Protein AF-A0A0L6UDG9-F1 (afdb_monomer_lite)

Radius of gyration: 15.44 Å; chains: 1; bounding box: 51×38×31 Å

InterPro domains:
  IPR054722 Retrovirus-related Pol polyprotein from transposon TNT 1-94-like, beta-barrel domain [PF22936] (22-98)

Secondary structure (DSSP, 8-state):
--------EEEEE--TTSPPEEEESS-SS-EE--GGGB-S--------PPSSS--------EEEEEEE-TTS-EEEEEEEEE-TT-SSEEEEGGGT-SS-EEEEE-TTSEEEEEETTTEEEEEEEEE--

Sequence (129 aa):
VNDGHESEVSLLLTEAASKPIVLDSGATHHLINNPEMFQPTSEASVKIATGGHSNFLNTTAVRVATLVNYLGKCITLENALLVPTLTWSLISIPRLFKEKLLIVRSADRGATITIDDNYKLLGSMKNNF

Organism: NCBI:txid27349

Foldseek 3Di:
DDPPPPFWKWWWFDDPPDQIAIEGQPDPAWEDQDPVQFDPDDWDADFDDDPDDPPGQRFRGQGWGWDAAPVRDIDIGHRHTHRNPDSYTYDHPVRQADPDWDWDQDDPQKIWIQHPVPDITITGIDGDD

pLDDT: mean 73.38, std 19.2, range [34.12, 93.25]

Structure (mmCIF, N/CA/C/O backbone):
data_AF-A0A0L6UDG9-F1
#
_entry.id   AF-A0A0L6UDG9-F1
#
loop_
_atom_site.group_PDB
_atom_site.id
_atom_site.type_symbol
_atom_site.label_atom_id
_atom_site.label_alt_id
_atom_site.label_comp_id
_atom_site.label_asym_id
_atom_site.label_entity_id
_atom_site.label_seq_id
_atom_site.pdbx_PDB_ins_code
_atom_site.Cartn_x
_atom_site.Cartn_y
_atom_site.Cartn_z
_atom_site.occupancy
_atom_site.B_iso_or_equiv
_atom_site.auth_seq_id
_atom_site.auth_comp_id
_atom_site.auth_asym_id
_atom_site.auth_atom_id
_atom_site.pdbx_PDB_model_num
ATOM 1 N N . VAL A 1 1 ? 35.949 4.111 4.234 1.00 37.31 1 VAL A N 1
ATOM 2 C CA . VAL A 1 1 ? 35.018 5.018 3.530 1.00 37.31 1 VAL A CA 1
ATOM 3 C C . VAL A 1 1 ? 33.841 4.158 3.112 1.00 37.31 1 VAL A C 1
ATOM 5 O O . VAL A 1 1 ? 34.075 3.104 2.540 1.00 37.31 1 VAL A O 1
ATOM 8 N N . ASN A 1 2 ? 32.646 4.487 3.598 1.00 41.09 2 ASN A N 1
ATOM 9 C CA . ASN A 1 2 ? 31.425 3.701 3.430 1.00 41.09 2 ASN A CA 1
ATOM 10 C C . ASN A 1 2 ? 30.701 4.213 2.178 1.00 41.09 2 ASN A C 1
ATOM 12 O O . ASN A 1 2 ? 29.973 5.196 2.272 1.00 41.09 2 ASN A O 1
ATOM 16 N N . ASP A 1 3 ? 30.944 3.588 1.027 1.00 47.03 3 ASP A N 1
ATOM 17 C CA . ASP A 1 3 ? 30.189 3.845 -0.205 1.00 47.03 3 ASP A CA 1
ATOM 18 C C . ASP A 1 3 ? 28.919 2.985 -0.193 1.00 47.03 3 ASP A C 1
ATOM 20 O O . ASP A 1 3 ? 28.806 1.957 -0.864 1.00 47.03 3 ASP A O 1
ATOM 24 N N . GLY A 1 4 ? 27.968 3.385 0.650 1.00 40.69 4 GLY A N 1
ATOM 25 C CA . GLY A 1 4 ? 26.634 2.803 0.701 1.00 40.69 4 GLY A CA 1
ATOM 26 C C . GLY A 1 4 ? 25.818 3.255 -0.504 1.00 40.69 4 GLY A C 1
ATOM 27 O O . GLY A 1 4 ? 25.099 4.244 -0.428 1.00 40.69 4 GLY A O 1
ATOM 28 N N . HIS A 1 5 ? 25.924 2.535 -1.620 1.00 43.25 5 HIS A N 1
ATOM 29 C CA . HIS A 1 5 ? 24.932 2.614 -2.689 1.00 43.25 5 HIS A CA 1
ATOM 30 C C . HIS A 1 5 ? 23.620 2.005 -2.172 1.00 43.25 5 HIS A C 1
ATOM 32 O O . HIS A 1 5 ? 23.367 0.811 -2.348 1.00 43.25 5 HIS A O 1
ATOM 38 N N . GLU A 1 6 ? 22.791 2.806 -1.505 1.00 42.78 6 GLU A N 1
ATOM 39 C CA . GLU A 1 6 ? 21.407 2.438 -1.208 1.00 42.78 6 GLU A CA 1
ATOM 40 C C . GLU A 1 6 ? 20.656 2.344 -2.544 1.00 42.78 6 GLU A C 1
ATOM 42 O O . GLU A 1 6 ? 20.249 3.334 -3.141 1.00 42.78 6 GLU A O 1
ATOM 47 N N . SER A 1 7 ? 20.579 1.130 -3.092 1.00 43.84 7 SER A N 1
ATOM 48 C CA . SER A 1 7 ? 19.835 0.866 -4.322 1.00 43.84 7 SER A CA 1
ATOM 49 C C . SER A 1 7 ? 18.343 0.835 -3.997 1.00 43.84 7 SER A C 1
ATOM 51 O O . SER A 1 7 ? 17.860 -0.125 -3.397 1.00 43.84 7 SER A O 1
ATOM 53 N N . GLU A 1 8 ? 17.610 1.872 -4.395 1.00 47.91 8 GLU A N 1
ATOM 54 C CA . GLU A 1 8 ? 16.155 1.939 -4.240 1.00 47.91 8 GLU A CA 1
ATOM 55 C C . GLU A 1 8 ? 15.451 1.301 -5.450 1.00 47.91 8 GLU A C 1
ATOM 57 O O . GLU A 1 8 ? 15.637 1.707 -6.599 1.00 47.91 8 GLU A O 1
ATOM 62 N N . VAL A 1 9 ? 14.613 0.289 -5.206 1.00 46.66 9 VAL A N 1
ATOM 63 C CA . VAL A 1 9 ? 13.781 -0.348 -6.240 1.00 46.66 9 VAL A CA 1
ATOM 64 C C . VAL A 1 9 ? 12.337 0.102 -6.060 1.00 46.66 9 VAL A C 1
ATOM 66 O O . VAL A 1 9 ? 11.720 -0.187 -5.038 1.00 46.66 9 VAL A O 1
ATOM 69 N N . SER A 1 10 ? 11.774 0.765 -7.072 1.00 54.56 10 SER A N 1
ATOM 70 C CA . SER A 1 10 ? 10.369 1.183 -7.068 1.00 54.56 10 SER A CA 1
ATOM 71 C C . SER A 1 10 ? 9.497 0.182 -7.829 1.00 54.56 10 SER A C 1
ATOM 73 O O . SER A 1 10 ? 9.788 -0.193 -8.971 1.00 54.56 10 SER A O 1
ATOM 75 N N . LEU A 1 11 ? 8.383 -0.223 -7.217 1.00 59.06 11 LEU A N 1
ATOM 76 C CA . LEU A 1 11 ? 7.344 -1.015 -7.879 1.00 59.06 11 LEU A CA 1
ATOM 77 C C . LEU A 1 11 ? 6.189 -0.109 -8.269 1.00 59.06 11 LEU A C 1
ATOM 79 O O . LEU A 1 11 ? 5.598 0.516 -7.396 1.00 59.06 11 LEU A O 1
ATOM 83 N N . LEU A 1 12 ? 5.848 -0.068 -9.555 1.00 59.22 12 LEU A N 1
ATOM 84 C CA . LEU A 1 12 ? 4.727 0.715 -10.062 1.00 59.22 12 LEU A CA 1
ATOM 85 C C . LEU A 1 12 ? 3.502 -0.180 -10.255 1.00 59.22 12 LEU A C 1
ATOM 87 O O . LEU A 1 12 ? 3.500 -1.068 -11.107 1.00 59.22 12 LEU A O 1
ATOM 91 N N . LEU A 1 13 ? 2.448 0.085 -9.497 1.00 57.12 13 LEU A N 1
ATOM 92 C CA . LEU A 1 13 ? 1.137 -0.536 -9.640 1.00 57.12 13 LEU A CA 1
ATOM 93 C C . LEU A 1 13 ? 0.325 0.244 -10.674 1.00 57.12 13 LEU A C 1
ATOM 95 O O . LEU A 1 13 ? 0.215 1.469 -10.594 1.00 57.12 13 LEU A O 1
ATOM 99 N N . THR A 1 14 ? -0.228 -0.467 -11.654 1.00 51.50 14 THR A N 1
ATOM 100 C CA . THR A 1 14 ? -1.115 0.110 -12.671 1.00 51.50 14 THR A CA 1
ATOM 101 C C . THR A 1 14 ? -2.422 -0.666 -12.651 1.00 51.50 14 THR A C 1
ATOM 103 O O . THR A 1 14 ? -2.523 -1.729 -13.257 1.00 51.50 14 THR A O 1
ATOM 106 N N . GLU A 1 15 ? -3.417 -0.148 -11.938 1.00 54.22 15 GLU A N 1
ATOM 107 C CA . GLU A 1 15 ? -4.789 -0.638 -12.047 1.00 54.22 15 GLU A CA 1
ATOM 108 C C . GLU A 1 15 ? -5.542 0.290 -13.000 1.00 54.22 15 GLU A C 1
ATOM 110 O O . GLU A 1 15 ? -5.433 1.514 -12.917 1.00 54.22 15 GLU A O 1
ATOM 115 N N . ALA A 1 16 ? -6.224 -0.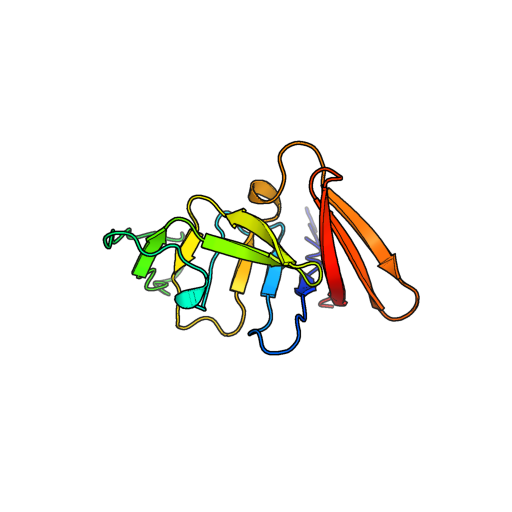279 -13.995 1.00 47.91 16 ALA A N 1
ATOM 116 C CA . ALA A 1 16 ? -6.850 0.517 -15.043 1.00 47.91 16 ALA A CA 1
ATOM 117 C C . ALA A 1 16 ? -7.870 1.500 -14.432 1.00 47.91 16 ALA A C 1
ATOM 119 O O . ALA A 1 16 ? -8.739 1.098 -13.663 1.00 47.91 16 ALA A O 1
ATOM 120 N N . ALA A 1 17 ? -7.736 2.777 -14.810 1.00 50.81 17 ALA A N 1
ATOM 121 C CA . ALA A 1 17 ? -8.455 3.968 -14.334 1.00 50.81 17 ALA A CA 1
ATOM 122 C C . ALA A 1 17 ? -7.992 4.623 -13.010 1.00 50.81 17 ALA A C 1
ATOM 124 O O . ALA A 1 17 ? -8.478 5.714 -12.709 1.00 50.81 17 ALA A O 1
ATOM 125 N N . SER A 1 18 ? -7.030 4.069 -12.257 1.00 56.66 18 SER A N 1
ATOM 126 C CA . SER A 1 18 ? -6.507 4.714 -11.037 1.00 56.66 18 SER A CA 1
ATOM 127 C C . SER A 1 18 ? -5.165 5.428 -11.268 1.00 56.66 18 SER A C 1
ATOM 129 O O . SER A 1 18 ? -4.385 5.087 -12.160 1.00 56.66 18 SER A O 1
ATOM 131 N N . LYS A 1 19 ? -4.897 6.486 -10.485 1.00 67.69 19 LYS A N 1
ATOM 132 C CA . LYS A 1 19 ? -3.594 7.171 -10.501 1.00 67.69 19 LYS A CA 1
ATOM 133 C C . LYS A 1 19 ? -2.491 6.171 -10.104 1.00 67.69 19 LYS A C 1
ATOM 135 O O . LYS A 1 19 ? -2.717 5.390 -9.182 1.00 67.69 19 LYS A O 1
ATOM 140 N N . PRO A 1 20 ? -1.302 6.220 -10.728 1.00 73.50 20 PRO A N 1
ATOM 141 C CA . PRO A 1 20 ? -0.215 5.296 -10.420 1.00 73.50 20 PRO A CA 1
ATOM 142 C C . PRO A 1 20 ? 0.168 5.297 -8.932 1.00 73.50 20 PRO A C 1
ATOM 144 O O . PRO A 1 20 ? 0.248 6.354 -8.294 1.00 73.50 20 PRO A O 1
ATOM 147 N N . ILE A 1 21 ? 0.416 4.099 -8.398 1.00 85.12 21 ILE A N 1
ATOM 148 C CA . ILE A 1 21 ? 0.807 3.863 -7.003 1.00 85.12 21 ILE A CA 1
ATOM 149 C C . ILE A 1 21 ? 2.193 3.216 -6.986 1.00 85.12 21 ILE A C 1
ATOM 151 O O . ILE A 1 21 ? 2.457 2.297 -7.759 1.00 85.12 21 ILE A O 1
ATOM 155 N N . VAL A 1 22 ? 3.070 3.672 -6.095 1.00 89.44 22 VAL A N 1
ATOM 156 C CA . VAL A 1 22 ? 4.399 3.095 -5.882 1.00 89.44 22 VAL A CA 1
ATOM 157 C C . VAL A 1 22 ? 4.442 2.353 -4.550 1.00 89.44 22 VAL A C 1
ATOM 159 O O . VAL A 1 22 ? 4.009 2.897 -3.536 1.00 89.44 22 VAL A O 1
ATOM 162 N N . LEU A 1 23 ? 4.973 1.127 -4.536 1.00 89.25 23 LEU A N 1
ATOM 163 C CA . LEU A 1 23 ? 5.376 0.478 -3.283 1.00 89.25 23 LEU A CA 1
ATOM 164 C C . LEU A 1 23 ? 6.799 0.917 -2.937 1.00 89.25 23 LEU A C 1
ATOM 166 O O . LEU A 1 23 ? 7.706 0.749 -3.754 1.00 89.25 23 LEU A O 1
ATOM 170 N N . ASP A 1 24 ? 6.970 1.468 -1.740 1.00 87.69 24 ASP A N 1
ATOM 171 C CA . ASP A 1 24 ? 8.203 2.113 -1.297 1.00 87.69 24 ASP A CA 1
ATOM 172 C C . ASP A 1 24 ? 8.685 1.503 0.030 1.00 87.69 24 ASP A C 1
ATOM 174 O O . ASP A 1 24 ? 7.962 1.492 1.033 1.00 87.69 24 ASP A O 1
ATOM 178 N N . SER A 1 25 ? 9.907 0.964 0.024 1.00 86.75 25 SER A N 1
ATOM 179 C CA . SER A 1 25 ? 10.563 0.395 1.205 1.00 86.75 25 SER A CA 1
ATOM 180 C C . SER A 1 25 ? 11.119 1.449 2.162 1.00 86.75 25 SER A C 1
ATOM 182 O O . SER A 1 25 ? 11.251 1.151 3.347 1.00 86.75 25 SER A O 1
ATOM 184 N N . GLY A 1 26 ? 11.426 2.656 1.677 1.00 85.06 26 GLY A N 1
ATOM 185 C CA . GLY A 1 26 ? 11.903 3.783 2.483 1.00 85.06 26 GLY A CA 1
ATOM 186 C C . GLY A 1 26 ? 10.772 4.599 3.119 1.00 85.06 26 GLY A C 1
ATOM 187 O O . GLY A 1 26 ? 10.988 5.325 4.092 1.00 85.06 26 GLY A O 1
ATOM 188 N N . ALA A 1 27 ? 9.539 4.462 2.624 1.00 85.88 27 ALA A N 1
ATOM 189 C CA . ALA A 1 27 ? 8.394 5.182 3.163 1.00 85.88 27 ALA A CA 1
ATOM 190 C C . ALA A 1 27 ? 8.019 4.703 4.574 1.00 85.88 27 ALA A C 1
ATOM 192 O O . ALA A 1 27 ? 7.716 3.531 4.809 1.00 85.88 27 ALA A O 1
ATOM 193 N N . THR A 1 28 ? 7.920 5.649 5.509 1.00 86.69 28 THR A N 1
ATOM 194 C CA . THR A 1 28 ? 7.431 5.393 6.875 1.00 86.69 28 THR A CA 1
ATOM 195 C C . THR A 1 28 ? 5.912 5.464 6.991 1.00 86.69 28 THR A C 1
ATOM 197 O O . THR A 1 28 ? 5.370 4.988 7.979 1.00 86.69 28 THR A O 1
ATOM 200 N N . HIS A 1 29 ? 5.219 6.064 6.021 1.00 89.12 29 HIS A N 1
ATOM 201 C CA . HIS A 1 29 ? 3.765 6.244 5.999 1.00 89.12 29 HIS A CA 1
ATOM 202 C C . HIS A 1 29 ? 3.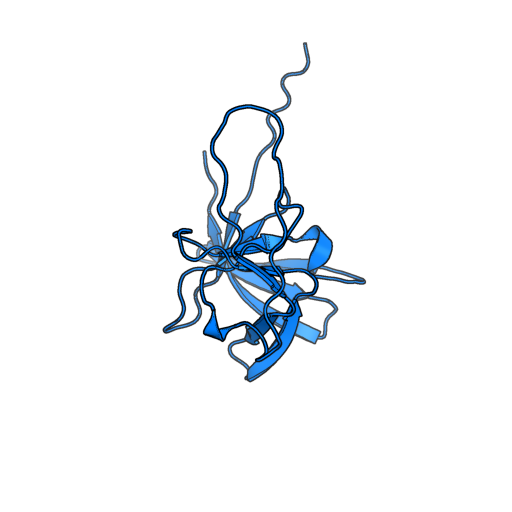222 5.953 4.600 1.00 89.12 29 HIS A C 1
ATOM 204 O O . HIS A 1 29 ? 3.930 6.129 3.610 1.00 89.12 29 HIS A O 1
ATOM 210 N N . HIS A 1 30 ? 1.954 5.549 4.504 1.00 90.69 30 HIS A N 1
ATOM 211 C CA . HIS A 1 30 ? 1.249 5.563 3.222 1.00 90.69 30 HIS A CA 1
ATOM 212 C C . HIS A 1 30 ? 0.892 7.014 2.882 1.00 90.69 30 HIS A C 1
ATOM 214 O O . HIS A 1 30 ? 0.252 7.684 3.690 1.00 90.69 30 HIS A O 1
ATOM 220 N N . LEU A 1 31 ? 1.290 7.500 1.711 1.00 91.19 31 LEU A N 1
ATOM 221 C CA . LEU A 1 31 ? 0.912 8.807 1.184 1.00 91.19 31 LEU A CA 1
ATOM 222 C C . LEU A 1 31 ? -0.032 8.599 0.006 1.00 91.19 31 LEU A C 1
ATOM 224 O O . LEU A 1 31 ? 0.348 8.023 -1.009 1.00 91.19 31 LEU A O 1
ATOM 228 N N . ILE A 1 32 ? -1.267 9.057 0.128 1.00 89.00 32 ILE A N 1
ATOM 229 C CA . ILE A 1 32 ? -2.322 8.762 -0.833 1.00 89.00 32 ILE A CA 1
ATOM 230 C C . ILE A 1 32 ? -2.833 10.060 -1.442 1.00 89.00 32 ILE A C 1
ATOM 232 O O . ILE A 1 32 ? -3.182 10.995 -0.728 1.00 89.00 32 ILE A O 1
ATOM 236 N N . ASN A 1 33 ? -2.902 10.113 -2.769 1.00 88.31 33 ASN A N 1
ATOM 237 C CA . ASN A 1 33 ? -3.309 11.303 -3.522 1.00 88.31 33 ASN A CA 1
ATOM 238 C C . ASN A 1 33 ? -4.751 11.259 -4.048 1.00 88.31 33 ASN A C 1
ATOM 240 O O . ASN A 1 33 ? -5.192 12.209 -4.704 1.00 88.31 33 ASN A O 1
ATOM 244 N N . ASN A 1 34 ? -5.473 10.162 -3.802 1.00 85.38 34 ASN A N 1
ATOM 245 C CA . ASN A 1 34 ? -6.889 10.040 -4.125 1.00 85.38 34 ASN A CA 1
ATOM 246 C C . ASN A 1 34 ? -7.725 10.029 -2.830 1.00 85.38 34 ASN A C 1
ATOM 248 O O . ASN A 1 34 ? -7.670 9.038 -2.097 1.00 85.38 34 ASN A O 1
ATOM 252 N N . PRO A 1 35 ? -8.503 11.088 -2.538 1.00 82.56 35 PRO A N 1
ATOM 253 C CA . PRO A 1 35 ? -9.369 11.126 -1.363 1.00 82.56 35 PRO A CA 1
ATOM 254 C C . PRO A 1 35 ? -10.456 10.040 -1.373 1.00 82.56 35 PRO A C 1
ATOM 256 O O . PRO A 1 35 ? -10.876 9.619 -0.301 1.00 82.56 35 PRO A O 1
ATOM 259 N N . GLU A 1 36 ? -10.872 9.538 -2.540 1.00 83.19 36 GLU A N 1
ATOM 260 C CA . GLU A 1 36 ? -11.900 8.488 -2.655 1.00 83.19 36 GLU A CA 1
ATOM 261 C C . GLU A 1 36 ? -11.450 7.134 -2.093 1.00 83.19 36 GLU A C 1
ATOM 263 O O . GLU A 1 36 ? -12.282 6.295 -1.760 1.00 83.19 36 GLU A O 1
ATOM 268 N N . MET A 1 37 ? -10.137 6.917 -1.950 1.00 81.50 37 MET A N 1
ATOM 269 C CA . MET A 1 37 ? -9.612 5.713 -1.300 1.00 81.50 37 MET A CA 1
ATOM 270 C C . MET A 1 37 ? -9.810 5.736 0.218 1.00 81.50 37 MET A C 1
ATOM 272 O O . MET A 1 37 ? -9.646 4.707 0.867 1.00 81.50 37 MET A O 1
ATOM 276 N N . PHE A 1 38 ? -10.141 6.881 0.815 1.00 81.69 38 PHE A N 1
ATOM 277 C CA . PHE A 1 38 ? -10.348 6.984 2.253 1.00 81.69 38 PHE A CA 1
ATOM 278 C C . PHE A 1 38 ? -11.782 6.648 2.641 1.00 81.69 38 PHE A C 1
ATOM 280 O O . PHE A 1 38 ? -12.739 7.072 1.995 1.00 81.69 38 PHE A O 1
ATOM 287 N N . GLN A 1 39 ? -11.935 5.918 3.746 1.00 72.56 39 GLN A N 1
ATOM 288 C CA . GLN A 1 39 ? -13.256 5.670 4.310 1.00 72.56 39 GLN A CA 1
ATOM 289 C C . GLN A 1 39 ? -13.892 7.005 4.731 1.00 72.56 39 GLN A C 1
ATOM 291 O O . GLN A 1 39 ? -13.199 7.844 5.323 1.00 72.56 39 GLN A O 1
ATOM 296 N N . PRO A 1 40 ? -15.194 7.224 4.469 1.00 60.38 40 PRO A N 1
ATOM 297 C CA . PRO A 1 40 ? -15.888 8.430 4.899 1.00 60.38 40 PRO A CA 1
ATOM 298 C C . PRO A 1 40 ? -15.879 8.503 6.430 1.00 60.38 40 PRO A C 1
ATOM 300 O O . PRO A 1 40 ? -16.654 7.843 7.112 1.00 60.38 40 PRO A O 1
ATOM 303 N N . THR A 1 41 ? -14.951 9.283 6.977 1.00 52.75 41 THR A N 1
ATOM 304 C CA . THR A 1 41 ? -14.793 9.530 8.412 1.00 52.75 41 THR A CA 1
ATOM 305 C C . THR A 1 41 ? -14.378 10.980 8.650 1.00 52.75 41 THR A C 1
ATOM 307 O O . THR A 1 41 ? -13.780 11.625 7.783 1.00 52.75 41 THR A O 1
ATOM 310 N N . SER A 1 42 ? -14.762 11.494 9.820 1.00 44.81 42 SER A N 1
ATOM 311 C CA . SER A 1 42 ? -14.560 12.867 10.293 1.00 44.81 42 SER A CA 1
ATOM 312 C C . SER A 1 42 ? -13.107 13.332 10.158 1.00 44.81 42 SER A C 1
ATOM 314 O O . SER A 1 42 ? -12.178 12.589 10.470 1.00 44.81 42 SER A O 1
ATOM 316 N N . GLU A 1 43 ? -12.910 14.564 9.689 1.00 44.53 43 GLU A N 1
ATOM 317 C CA . GLU A 1 43 ? -11.590 15.122 9.387 1.00 44.53 43 GLU A CA 1
ATOM 318 C C . GLU A 1 43 ? -10.684 15.208 10.630 1.00 44.53 43 GLU A C 1
ATOM 320 O O . GLU A 1 43 ? -11.106 15.697 11.674 1.00 44.53 43 GLU A O 1
ATOM 325 N N . ALA A 1 44 ? -9.422 14.783 10.511 1.00 42.84 44 ALA A N 1
ATOM 326 C CA . ALA A 1 44 ? -8.397 14.966 11.539 1.00 42.84 44 ALA A CA 1
ATOM 327 C C . ALA A 1 44 ? -7.091 15.454 10.896 1.00 42.84 44 ALA A C 1
ATOM 329 O O . ALA A 1 44 ? -6.430 14.697 10.189 1.00 42.84 44 ALA A O 1
ATOM 330 N N . SER A 1 45 ? -6.715 16.715 11.119 1.00 42.19 45 SER A N 1
ATOM 331 C CA . SER A 1 45 ? -5.472 17.302 10.600 1.00 42.19 45 SER A CA 1
ATOM 332 C C . SER A 1 45 ? -4.271 16.905 11.465 1.00 42.19 45 SER A C 1
ATOM 334 O O . SER A 1 45 ? -4.268 17.182 12.665 1.00 42.19 45 SER A O 1
ATOM 336 N N . VAL A 1 46 ? -3.222 16.333 10.867 1.00 42.88 46 VAL A N 1
ATOM 337 C CA . VAL A 1 46 ? -1.939 16.063 11.542 1.00 42.88 46 VAL A CA 1
ATOM 338 C C . VAL A 1 46 ? -0.828 16.782 10.785 1.00 42.88 46 VAL A C 1
ATOM 340 O O . VA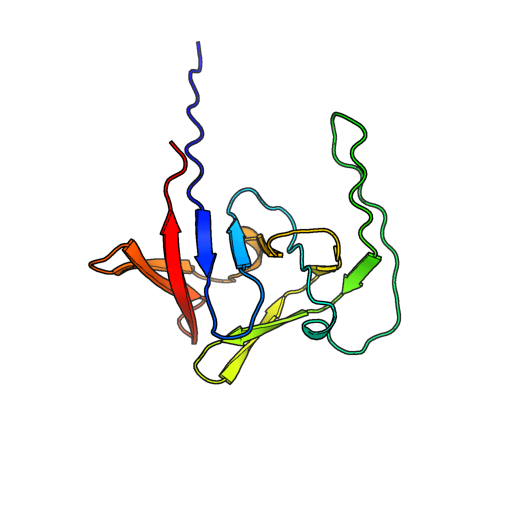L A 1 46 ? -0.755 16.689 9.562 1.00 42.88 46 VAL A O 1
ATOM 343 N N . LYS A 1 47 ? 0.032 17.511 11.506 1.00 38.16 47 LYS A N 1
ATOM 344 C CA . LYS A 1 47 ? 1.241 18.141 10.954 1.00 38.16 47 LYS A CA 1
ATOM 345 C C . LYS A 1 47 ? 2.426 17.193 11.136 1.00 38.16 47 LYS A C 1
ATOM 347 O O . LYS A 1 47 ? 2.723 16.831 12.271 1.00 38.16 47 LYS A O 1
ATOM 352 N N . ILE A 1 48 ? 3.115 16.829 10.053 1.00 40.31 48 ILE A N 1
ATOM 353 C CA . ILE A 1 48 ? 4.369 16.059 10.116 1.00 40.31 48 ILE A CA 1
ATOM 354 C C . ILE A 1 48 ? 5.539 16.951 9.696 1.00 40.31 48 ILE A C 1
ATOM 356 O O . ILE A 1 48 ? 5.503 17.582 8.643 1.00 40.31 48 ILE A O 1
ATOM 360 N N . ALA A 1 49 ? 6.573 17.005 10.538 1.00 36.41 49 ALA A N 1
ATOM 361 C CA . ALA A 1 49 ? 7.839 17.665 10.243 1.00 36.41 49 ALA A CA 1
ATOM 362 C C . ALA A 1 49 ? 8.849 16.622 9.744 1.00 36.41 49 ALA A C 1
ATOM 364 O O . ALA A 1 49 ? 9.176 15.683 10.467 1.00 36.41 49 ALA A O 1
ATOM 365 N N . THR A 1 50 ? 9.349 16.784 8.522 1.00 40.88 50 THR A N 1
ATOM 366 C CA . THR A 1 50 ? 10.485 16.011 8.004 1.00 40.88 50 THR A CA 1
ATOM 367 C C . THR A 1 50 ? 11.776 16.791 8.251 1.00 40.88 50 THR A C 1
ATOM 369 O O . THR A 1 50 ? 11.837 18.000 8.023 1.00 40.88 50 THR A O 1
ATOM 372 N N . GLY A 1 51 ? 12.802 16.117 8.774 1.00 34.12 51 GLY A N 1
ATOM 373 C CA . GLY A 1 51 ? 14.090 16.730 9.088 1.00 34.12 51 GLY A CA 1
ATOM 374 C C . GLY A 1 51 ? 14.875 17.072 7.824 1.00 34.12 51 GLY A C 1
ATOM 375 O O . GLY A 1 51 ? 15.260 16.176 7.084 1.00 34.12 51 GLY A O 1
ATOM 376 N N . GLY A 1 52 ? 15.140 18.363 7.619 1.00 40.34 52 GLY A N 1
ATOM 377 C CA . GLY A 1 52 ? 16.068 18.859 6.602 1.00 40.34 52 GLY A CA 1
ATOM 378 C C . GLY A 1 52 ? 15.378 19.439 5.370 1.00 40.34 52 GLY A C 1
ATOM 379 O O . GLY A 1 52 ? 15.047 18.725 4.435 1.00 40.34 52 GLY A O 1
ATOM 380 N N . HIS A 1 53 ? 15.263 20.768 5.354 1.00 39.12 53 HIS A N 1
ATOM 381 C CA . HIS A 1 53 ? 14.736 21.609 4.274 1.00 39.12 53 HIS A CA 1
ATOM 382 C C . HIS A 1 53 ? 13.204 21.735 4.205 1.00 39.12 53 HIS A C 1
ATOM 384 O O . HIS A 1 53 ? 12.447 20.769 4.192 1.00 39.12 53 HIS A O 1
ATOM 390 N N . SER A 1 54 ? 12.753 22.988 4.196 1.00 41.91 54 SER A N 1
ATOM 391 C CA . SER A 1 54 ? 11.373 23.444 4.362 1.00 41.91 54 SER A CA 1
ATOM 392 C C . SER A 1 54 ? 10.497 23.183 3.133 1.00 41.91 54 SER A C 1
ATOM 394 O O . SER A 1 54 ? 9.983 24.119 2.529 1.00 41.91 54 SER A O 1
ATOM 396 N N . ASN A 1 55 ? 10.303 21.922 2.762 1.00 41.47 55 ASN A N 1
ATOM 397 C CA . ASN A 1 55 ? 9.231 21.513 1.862 1.00 41.47 55 ASN A CA 1
ATOM 398 C C . ASN A 1 55 ? 8.169 20.815 2.704 1.00 41.47 55 ASN A C 1
ATOM 400 O O . ASN A 1 55 ? 8.170 19.598 2.869 1.00 41.47 55 ASN A O 1
ATOM 404 N N . PHE A 1 56 ? 7.284 21.610 3.303 1.00 46.78 56 PHE A N 1
ATOM 405 C CA . PHE A 1 56 ? 6.156 21.074 4.051 1.00 46.78 56 PHE A CA 1
ATOM 406 C C . PHE A 1 56 ? 5.209 20.369 3.075 1.00 46.78 56 PHE A C 1
ATOM 408 O O . PHE A 1 56 ? 4.549 21.009 2.256 1.00 46.78 56 PHE A O 1
ATOM 415 N N . LEU A 1 57 ? 5.124 19.042 3.167 1.00 50.91 57 LEU A N 1
ATOM 416 C CA . LEU A 1 57 ? 3.990 18.309 2.618 1.00 50.91 57 LEU A CA 1
ATOM 417 C C . LEU A 1 57 ? 2.763 18.723 3.434 1.00 50.91 57 LEU A C 1
ATOM 419 O O . LEU A 1 57 ? 2.670 18.428 4.625 1.00 50.91 57 LEU A O 1
ATOM 423 N N . ASN A 1 58 ? 1.823 19.427 2.803 1.00 52.47 58 ASN A N 1
ATOM 424 C CA . ASN A 1 58 ? 0.515 19.675 3.400 1.00 52.47 58 ASN A CA 1
ATOM 425 C C . ASN A 1 58 ? -0.254 18.349 3.431 1.00 52.47 58 ASN A C 1
ATOM 427 O O . ASN A 1 58 ? -0.965 18.000 2.491 1.00 52.47 58 ASN A O 1
ATOM 431 N N . THR A 1 59 ? -0.073 17.587 4.506 1.00 52.16 59 THR A N 1
ATOM 432 C CA . THR A 1 59 ? -0.836 16.372 4.781 1.00 52.16 59 THR A CA 1
ATOM 433 C C . THR A 1 59 ? -2.188 16.778 5.343 1.00 52.16 59 THR A C 1
ATOM 435 O O . THR A 1 59 ? -2.276 17.348 6.429 1.00 52.16 59 THR A O 1
ATOM 438 N N . THR A 1 60 ? -3.256 16.522 4.593 1.00 58.28 60 THR A N 1
ATOM 439 C CA . THR A 1 60 ? -4.596 17.004 4.947 1.00 58.28 60 THR A CA 1
ATOM 440 C C . THR A 1 60 ? -5.188 16.226 6.124 1.00 58.28 60 T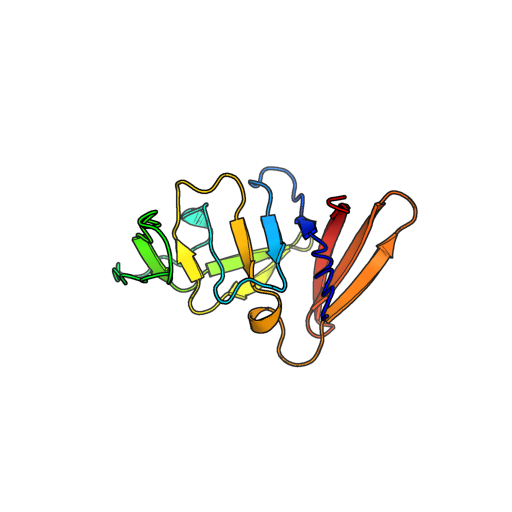HR A C 1
ATOM 442 O O . THR A 1 60 ? -5.886 16.817 6.943 1.00 58.28 60 THR A O 1
ATOM 445 N N . ALA A 1 61 ? -4.895 14.924 6.254 1.00 63.97 61 ALA A N 1
ATOM 446 C CA . ALA A 1 61 ? -5.339 14.116 7.391 1.00 63.97 61 ALA A CA 1
ATOM 447 C C . ALA A 1 61 ? -4.623 12.760 7.501 1.00 63.97 61 ALA A C 1
ATOM 449 O O . ALA A 1 61 ? -4.213 12.213 6.478 1.00 63.97 61 ALA A O 1
ATOM 450 N N . VAL A 1 62 ? -4.550 12.204 8.721 1.00 74.19 62 VAL A N 1
ATOM 451 C CA . VAL A 1 62 ? -4.307 10.766 8.966 1.00 74.19 62 VAL A CA 1
ATOM 452 C C . VAL A 1 62 ? -5.659 10.066 8.956 1.00 74.19 62 VAL A C 1
ATOM 454 O O . VAL A 1 62 ? -6.535 10.412 9.747 1.00 74.19 62 VAL A O 1
ATOM 457 N N . ARG A 1 63 ? -5.856 9.107 8.054 1.00 78.38 63 ARG A N 1
ATOM 458 C CA . ARG A 1 63 ? -7.128 8.399 7.888 1.00 78.38 63 ARG A CA 1
ATOM 459 C C . ARG A 1 63 ? -6.900 6.939 7.502 1.00 78.38 63 ARG A C 1
ATOM 461 O O . ARG A 1 63 ? -5.792 6.522 7.171 1.00 78.38 63 ARG A O 1
ATOM 468 N N . VAL A 1 64 ? -7.980 6.169 7.550 1.00 84.94 64 VAL A N 1
ATOM 469 C CA . VAL A 1 64 ? -8.020 4.791 7.065 1.00 84.94 64 VAL A CA 1
ATOM 470 C C . VAL A 1 64 ? -8.336 4.806 5.573 1.00 84.94 64 VAL A C 1
ATOM 472 O O . VAL A 1 64 ? -9.376 5.329 5.165 1.00 84.94 64 VAL A O 1
ATOM 475 N N . ALA A 1 65 ? -7.442 4.241 4.764 1.00 88.00 65 ALA A N 1
ATOM 476 C CA . ALA A 1 65 ? -7.664 4.070 3.333 1.00 88.00 65 ALA A CA 1
ATOM 477 C C . ALA A 1 65 ? -7.895 2.606 2.968 1.00 88.00 65 ALA A C 1
ATOM 479 O O . ALA A 1 65 ? -7.477 1.698 3.679 1.00 88.00 65 ALA A O 1
ATOM 480 N N . THR A 1 66 ? -8.575 2.379 1.853 1.00 86.62 66 THR A N 1
ATOM 481 C CA . THR A 1 66 ? -8.832 1.059 1.289 1.00 86.62 66 THR A CA 1
ATOM 482 C C . THR A 1 66 ? -8.136 0.971 -0.059 1.00 86.62 66 THR A C 1
ATOM 484 O O . THR A 1 66 ? -8.411 1.770 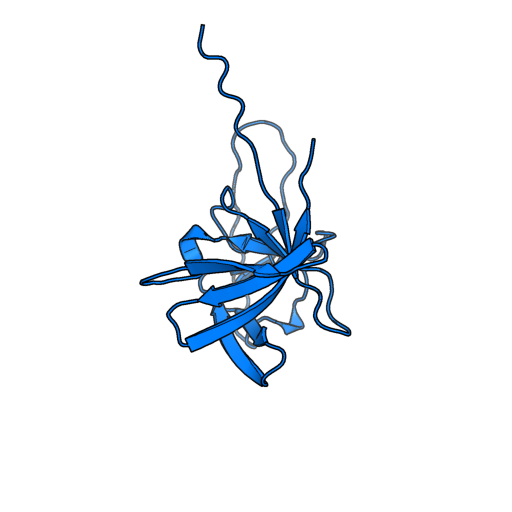-0.952 1.00 86.62 66 THR A O 1
ATOM 487 N N . LEU A 1 67 ? -7.242 -0.004 -0.204 1.00 86.00 67 LEU A N 1
ATOM 488 C CA . LEU A 1 67 ? -6.712 -0.404 -1.502 1.00 86.00 67 LEU A CA 1
ATOM 489 C C . LEU A 1 67 ? -7.536 -1.597 -1.986 1.00 86.00 67 LEU A C 1
ATOM 491 O O . LEU A 1 67 ? -7.694 -2.571 -1.249 1.00 86.00 67 LEU A O 1
ATOM 495 N N . VAL A 1 68 ? -8.078 -1.502 -3.196 1.00 83.19 68 VAL A N 1
ATOM 496 C CA . VAL A 1 68 ? -8.879 -2.556 -3.828 1.00 83.19 68 VAL A CA 1
ATOM 497 C C . VAL A 1 68 ? -8.085 -3.097 -5.001 1.00 83.19 68 VAL A C 1
ATOM 499 O O . VAL A 1 68 ? -7.647 -2.297 -5.811 1.00 83.19 68 VAL A O 1
ATOM 502 N N . ASN A 1 69 ? -7.893 -4.412 -5.098 1.00 81.81 69 ASN A N 1
ATOM 503 C CA . ASN A 1 69 ? -7.156 -5.001 -6.214 1.00 81.81 69 ASN A CA 1
ATOM 504 C C . ASN A 1 69 ? -8.057 -5.355 -7.410 1.00 81.81 69 ASN A C 1
ATOM 506 O O . ASN A 1 69 ? -9.284 -5.370 -7.314 1.00 81.81 69 ASN A O 1
ATOM 510 N N . TYR A 1 70 ? -7.436 -5.784 -8.511 1.00 79.62 70 TYR A N 1
ATOM 511 C CA . TYR A 1 70 ? -8.098 -6.303 -9.719 1.00 79.62 70 TYR A CA 1
ATOM 512 C C . TYR A 1 70 ? -9.071 -7.485 -9.511 1.00 79.62 70 TYR A C 1
ATOM 514 O O . TYR A 1 70 ? -9.841 -7.802 -10.415 1.00 79.62 70 TYR A O 1
ATOM 522 N N . LEU A 1 71 ? -9.046 -8.156 -8.352 1.00 79.19 71 LEU A N 1
ATOM 523 C CA . LEU A 1 71 ? -9.994 -9.219 -7.986 1.00 79.19 71 LEU A CA 1
ATOM 524 C C . LEU A 1 71 ? -11.183 -8.688 -7.164 1.00 79.19 71 LEU A C 1
ATOM 526 O O . LEU A 1 71 ? -12.012 -9.476 -6.715 1.00 79.19 71 LEU A O 1
ATOM 530 N N . GLY A 1 72 ? -11.247 -7.377 -6.912 1.00 78.69 72 GLY A N 1
ATOM 531 C CA . GLY A 1 72 ? -12.229 -6.748 -6.027 1.00 78.69 72 GLY A CA 1
ATOM 532 C C . GLY A 1 72 ? -11.978 -7.004 -4.538 1.00 78.69 72 GLY A C 1
ATOM 533 O O . GLY A 1 72 ? -12.828 -6.683 -3.710 1.00 78.69 72 GLY A O 1
ATOM 534 N N . LYS A 1 73 ? -10.831 -7.590 -4.168 1.00 82.81 73 LYS A N 1
ATOM 535 C CA . LYS A 1 73 ? -10.447 -7.774 -2.765 1.00 82.81 73 LYS A CA 1
ATOM 536 C C . LYS A 1 73 ? -9.919 -6.455 -2.221 1.00 82.81 73 LYS A C 1
ATOM 538 O O . LYS A 1 73 ? -9.224 -5.735 -2.930 1.00 82.81 73 LYS A O 1
ATOM 543 N N . CYS A 1 74 ? -10.189 -6.186 -0.950 1.00 84.44 74 CYS A N 1
ATOM 544 C CA . CYS A 1 74 ? -9.752 -4.973 -0.268 1.00 84.44 74 CYS A CA 1
ATOM 545 C C . CYS A 1 74 ? -8.683 -5.283 0.787 1.00 84.44 74 CYS A C 1
ATOM 547 O O . CYS A 1 74 ? -8.778 -6.300 1.480 1.00 84.44 74 CYS A O 1
ATOM 549 N N . ILE A 1 75 ? -7.720 -4.378 0.957 1.00 87.88 75 ILE A N 1
ATOM 550 C CA . ILE A 1 75 ? -6.937 -4.244 2.190 1.00 87.88 75 ILE A CA 1
ATOM 551 C C . ILE A 1 75 ? -7.110 -2.853 2.782 1.00 87.88 75 ILE A C 1
ATOM 553 O O . ILE A 1 75 ? -7.269 -1.863 2.066 1.00 87.88 75 ILE A O 1
ATOM 557 N N . THR A 1 76 ? -7.025 -2.794 4.104 1.00 90.12 76 THR A N 1
ATOM 558 C CA . THR A 1 76 ? -7.038 -1.547 4.857 1.00 90.12 76 THR A CA 1
ATOM 559 C C . THR A 1 76 ? -5.612 -1.042 5.043 1.00 90.12 76 THR A C 1
ATOM 561 O O . THR A 1 76 ? -4.746 -1.772 5.518 1.00 90.12 76 THR A O 1
ATOM 564 N N . LEU A 1 77 ? -5.383 0.218 4.693 1.00 90.19 77 LEU A N 1
ATOM 565 C CA . LEU A 1 77 ? -4.155 0.957 4.942 1.00 90.19 77 LEU A CA 1
ATOM 566 C C . LEU A 1 77 ? -4.383 1.856 6.156 1.00 90.19 77 LEU A C 1
ATOM 568 O O . LEU A 1 77 ? -5.042 2.899 6.072 1.00 90.19 77 LEU A O 1
ATOM 572 N N . GLU A 1 78 ? -3.872 1.425 7.303 1.00 89.81 78 GLU A N 1
ATOM 573 C CA . GLU A 1 78 ? -3.982 2.183 8.544 1.00 89.81 78 GLU A CA 1
ATOM 574 C C . GLU A 1 78 ? -3.026 3.380 8.551 1.00 89.81 78 GLU A C 1
ATOM 576 O O . GLU A 1 78 ? -1.907 3.323 8.035 1.00 89.81 78 GLU A O 1
ATOM 581 N N . ASN A 1 79 ? -3.456 4.469 9.190 1.00 88.31 79 ASN A N 1
ATOM 582 C CA . ASN A 1 79 ? -2.659 5.684 9.364 1.00 88.31 79 ASN A CA 1
ATOM 583 C C . ASN A 1 79 ? -2.112 6.264 8.043 1.00 88.31 79 ASN A C 1
ATOM 585 O O . ASN A 1 79 ? -0.973 6.740 7.986 1.00 88.31 79 ASN A O 1
ATOM 589 N N . ALA A 1 80 ? -2.912 6.208 6.977 1.00 89.62 80 ALA A N 1
ATOM 590 C CA . ALA A 1 80 ? -2.557 6.764 5.681 1.00 89.62 80 ALA A CA 1
ATOM 591 C C . ALA A 1 80 ? -2.750 8.287 5.662 1.00 89.62 80 ALA A C 1
ATOM 593 O O . ALA A 1 80 ? -3.698 8.821 6.237 1.00 89.62 80 ALA A O 1
ATOM 594 N N . LEU A 1 81 ? -1.847 8.989 4.984 1.00 90.75 81 LEU A N 1
ATOM 595 C CA . LEU A 1 81 ? -1.843 10.441 4.863 1.00 90.75 81 LEU A CA 1
ATOM 596 C C . LEU A 1 81 ? -2.433 10.856 3.520 1.00 90.75 81 LEU A C 1
ATOM 598 O O . LEU A 1 81 ? -1.926 10.459 2.472 1.00 90.75 81 LEU A O 1
ATOM 602 N N . LEU A 1 82 ? -3.476 11.687 3.538 1.00 86.44 82 LEU A N 1
ATOM 603 C CA . LEU A 1 82 ? -3.992 12.306 2.316 1.00 86.44 82 LEU A CA 1
ATOM 604 C C . LEU A 1 82 ? -3.061 13.447 1.883 1.00 86.44 82 LEU A C 1
ATOM 606 O O . LEU A 1 82 ? -2.907 14.433 2.607 1.00 86.44 82 LEU A O 1
ATOM 610 N N . VAL A 1 83 ? -2.475 13.321 0.693 1.00 87.50 83 VAL A N 1
ATOM 611 C CA . VAL A 1 83 ? -1.609 14.327 0.065 1.00 87.50 83 VAL A CA 1
ATOM 612 C C . VAL A 1 83 ? -2.038 14.525 -1.396 1.00 87.50 83 VAL A C 1
ATOM 614 O O . VAL A 1 83 ? -1.485 13.898 -2.303 1.00 87.50 83 VAL A O 1
ATOM 617 N N . PRO A 1 84 ? -3.036 15.389 -1.661 1.00 83.31 84 PRO A N 1
ATOM 618 C CA . PRO A 1 84 ? -3.625 15.537 -2.997 1.00 83.31 84 PRO A CA 1
ATOM 619 C C . PRO A 1 84 ? -2.641 16.021 -4.070 1.00 83.31 84 PRO A C 1
ATOM 621 O O . PRO A 1 84 ? -2.869 15.803 -5.258 1.00 83.31 84 PRO A O 1
ATOM 624 N N . THR A 1 85 ? -1.555 16.681 -3.657 1.00 83.44 85 THR A N 1
ATOM 625 C CA . THR A 1 85 ? -0.537 17.269 -4.538 1.00 83.44 85 THR A CA 1
ATOM 626 C C . THR A 1 85 ? 0.486 16.264 -5.066 1.00 83.44 85 THR A C 1
ATOM 628 O O . THR A 1 85 ? 1.279 16.622 -5.934 1.00 83.44 85 THR A O 1
ATOM 631 N N . LEU A 1 86 ? 0.498 15.019 -4.576 1.00 83.88 86 LEU A N 1
ATOM 632 C CA . LEU A 1 86 ? 1.423 14.003 -5.075 1.00 83.88 86 LEU A CA 1
ATOM 633 C C . LEU A 1 86 ? 1.025 13.524 -6.471 1.00 83.88 86 LEU A C 1
ATOM 635 O O . LEU A 1 86 ? -0.132 13.187 -6.726 1.00 83.88 86 LEU A O 1
ATOM 639 N N . THR A 1 87 ? 2.017 13.390 -7.350 1.00 84.25 87 THR A N 1
ATOM 640 C CA . THR A 1 87 ? 1.839 12.768 -8.667 1.00 84.25 87 THR A CA 1
ATOM 641 C C . THR A 1 87 ? 1.496 11.285 -8.526 1.00 84.25 87 THR A C 1
ATOM 643 O O . THR A 1 87 ? 0.553 10.814 -9.162 1.00 84.25 87 THR A O 1
ATOM 646 N N . TRP A 1 88 ? 2.209 10.566 -7.652 1.00 87.19 88 TRP A N 1
ATOM 647 C CA . TRP A 1 88 ? 2.021 9.138 -7.375 1.00 87.19 88 TRP A CA 1
ATOM 648 C C . TRP A 1 88 ? 1.730 8.920 -5.894 1.00 87.19 88 TRP A C 1
ATOM 650 O O . TRP A 1 88 ? 2.393 9.512 -5.043 1.00 87.19 88 TRP A O 1
ATOM 660 N N . SER A 1 89 ? 0.753 8.067 -5.585 1.00 89.25 89 SER A N 1
ATOM 661 C CA . SER A 1 89 ? 0.585 7.611 -4.200 1.00 89.25 89 SER A CA 1
ATOM 662 C C . SER A 1 89 ? 1.762 6.707 -3.825 1.00 89.25 89 SER A C 1
ATOM 664 O O . SER A 1 89 ? 2.210 5.916 -4.652 1.00 89.25 89 SER A O 1
ATOM 666 N N . LEU A 1 90 ? 2.242 6.800 -2.590 1.00 91.19 90 LEU A N 1
ATOM 667 C CA . LEU A 1 90 ? 3.302 5.961 -2.039 1.00 91.19 90 LEU A CA 1
ATOM 668 C C . LEU A 1 90 ? 2.715 5.045 -0.969 1.00 91.19 90 LEU A C 1
ATOM 670 O O . LEU A 1 90 ? 2.111 5.503 -0.002 1.00 91.19 90 LEU A O 1
ATOM 674 N N . ILE A 1 91 ? 2.903 3.742 -1.111 1.00 91.62 91 ILE A N 1
ATOM 675 C CA . ILE A 1 91 ? 2.487 2.752 -0.123 1.00 91.62 91 ILE A CA 1
ATOM 676 C C . ILE A 1 91 ? 3.738 2.236 0.573 1.00 91.62 91 ILE A C 1
ATOM 678 O O . ILE A 1 91 ? 4.566 1.563 -0.036 1.00 91.62 91 ILE A O 1
ATOM 682 N N . SER A 1 92 ? 3.838 2.538 1.866 1.00 92.00 92 SER A N 1
ATOM 683 C CA . SER A 1 92 ? 4.878 2.016 2.748 1.00 92.00 92 SER A CA 1
ATOM 684 C C . SER A 1 92 ? 4.839 0.491 2.789 1.00 92.00 92 SER A C 1
ATOM 686 O O . SER A 1 92 ? 3.901 -0.092 3.332 1.00 92.00 92 SER A O 1
ATOM 688 N N . ILE A 1 93 ? 5.869 -0.153 2.238 1.00 91.69 93 ILE A N 1
ATOM 689 C CA . ILE A 1 93 ? 6.054 -1.606 2.323 1.00 91.69 93 ILE A CA 1
ATOM 690 C C . ILE A 1 93 ? 6.127 -2.075 3.786 1.00 91.69 93 ILE A C 1
ATOM 692 O O . ILE A 1 93 ? 5.401 -3.015 4.112 1.00 91.69 93 ILE A O 1
ATOM 696 N N . PRO A 1 94 ? 6.902 -1.432 4.689 1.00 90.94 94 PRO A N 1
ATOM 697 C CA . PRO A 1 94 ? 6.975 -1.845 6.094 1.00 90.94 94 PRO A CA 1
ATOM 698 C C . PRO A 1 94 ? 5.630 -1.883 6.832 1.00 90.94 94 PRO A C 1
ATOM 700 O O . PRO A 1 94 ? 5.515 -2.569 7.842 1.00 90.94 94 PRO A O 1
ATOM 703 N N . ARG A 1 95 ? 4.619 -1.142 6.357 1.00 92.19 95 ARG A N 1
ATOM 704 C CA . ARG A 1 95 ? 3.271 -1.100 6.949 1.00 92.19 95 ARG A CA 1
ATOM 705 C C . ARG A 1 95 ? 2.218 -1.886 6.163 1.00 92.19 95 ARG A C 1
ATOM 707 O O . ARG A 1 95 ? 1.068 -1.942 6.581 1.00 92.19 95 ARG A O 1
ATOM 714 N N . LEU A 1 96 ? 2.591 -2.472 5.026 1.00 91.62 96 LEU A N 1
ATOM 715 C CA . LEU A 1 96 ? 1.653 -3.090 4.087 1.00 91.62 96 LEU A CA 1
ATOM 716 C C . LEU A 1 96 ? 1.280 -4.535 4.441 1.00 91.62 96 LEU A C 1
ATOM 718 O O . LEU A 1 96 ? 0.196 -4.984 4.078 1.00 91.62 96 LEU A O 1
ATOM 722 N N . PHE A 1 97 ? 2.173 -5.270 5.103 1.00 92.31 97 PHE A N 1
ATOM 723 C CA . PHE A 1 97 ? 2.023 -6.695 5.404 1.00 92.31 97 PHE A CA 1
ATOM 724 C C . PHE A 1 97 ? 2.285 -6.961 6.888 1.00 92.31 97 PHE A C 1
ATOM 726 O O . PHE A 1 97 ? 2.996 -6.198 7.542 1.00 92.31 97 PHE A O 1
ATOM 733 N N . LYS A 1 98 ? 1.716 -8.044 7.420 1.00 90.31 98 LYS A N 1
ATOM 734 C CA . LYS A 1 98 ? 1.923 -8.461 8.817 1.00 90.31 98 LYS A CA 1
ATOM 735 C C . LYS A 1 98 ? 2.912 -9.608 8.941 1.00 90.31 98 LYS A C 1
ATOM 737 O O . LYS A 1 98 ? 3.701 -9.634 9.879 1.00 90.31 98 LYS A O 1
ATOM 742 N N . GLU A 1 99 ? 2.861 -10.547 8.005 1.00 92.62 99 GLU A N 1
ATOM 743 C CA . GLU A 1 99 ? 3.662 -11.766 8.045 1.00 92.62 99 GLU A CA 1
ATOM 744 C C . GLU A 1 99 ? 4.667 -11.793 6.906 1.00 92.62 99 GLU A C 1
ATOM 746 O O . GLU A 1 99 ? 5.860 -11.994 7.138 1.00 92.62 99 GLU A O 1
ATOM 751 N N . LYS A 1 100 ? 4.205 -11.582 5.667 1.00 93.25 100 LYS A N 1
ATOM 752 C CA . LYS A 1 100 ? 5.096 -11.661 4.512 1.00 93.25 100 LYS A CA 1
ATOM 753 C C . LYS A 1 100 ? 4.652 -10.856 3.306 1.00 93.25 100 LYS A C 1
ATOM 755 O O . LYS A 1 100 ? 3.475 -10.762 2.959 1.00 93.25 100 LYS A O 1
ATOM 760 N N . LEU A 1 101 ? 5.668 -10.398 2.589 1.00 91.56 101 LEU A N 1
ATOM 761 C CA . LEU A 1 101 ? 5.560 -9.848 1.253 1.00 91.56 101 LEU A CA 1
ATOM 762 C C . LEU A 1 101 ? 6.384 -10.711 0.299 1.00 91.56 101 LEU A C 1
ATOM 764 O O . LEU A 1 101 ? 7.592 -10.860 0.475 1.00 91.56 101 LEU A O 1
ATOM 768 N N . LEU A 1 102 ? 5.738 -11.266 -0.722 1.00 92.94 102 LEU A N 1
ATOM 769 C CA . LEU A 1 102 ? 6.404 -11.992 -1.798 1.00 92.94 102 LEU A CA 1
ATOM 770 C C . LEU A 1 102 ? 6.283 -11.194 -3.093 1.00 92.94 102 LEU A C 1
ATOM 772 O O . LEU A 1 102 ? 5.178 -10.947 -3.570 1.00 92.94 102 LEU A O 1
ATOM 776 N N . ILE A 1 103 ? 7.417 -10.831 -3.682 1.00 90.25 103 ILE A N 1
ATOM 777 C CA . ILE A 1 103 ? 7.477 -10.153 -4.978 1.00 90.25 103 ILE A CA 1
ATOM 778 C C . ILE A 1 103 ? 8.093 -11.124 -5.981 1.00 90.25 103 ILE A C 1
ATOM 780 O O . ILE A 1 103 ? 9.241 -11.536 -5.833 1.00 90.25 103 ILE A O 1
ATOM 784 N N . VAL A 1 104 ? 7.326 -11.490 -7.005 1.00 91.06 104 VAL A N 1
ATOM 785 C CA . VAL A 1 104 ? 7.772 -12.368 -8.089 1.00 91.06 104 VAL A CA 1
ATOM 786 C C . VAL A 1 104 ? 7.802 -11.567 -9.376 1.00 91.06 104 VAL A C 1
ATOM 788 O O . VAL A 1 104 ? 6.769 -11.088 -9.842 1.00 91.06 104 VAL A O 1
ATOM 791 N N . ARG A 1 105 ? 8.987 -11.426 -9.967 1.00 87.75 105 ARG A N 1
ATOM 792 C CA . ARG A 1 105 ? 9.146 -10.785 -11.272 1.00 87.75 105 ARG A CA 1
ATOM 793 C C . ARG A 1 105 ? 8.619 -11.702 -12.378 1.00 87.75 105 ARG A C 1
ATOM 795 O O . ARG A 1 105 ? 8.989 -12.871 -12.443 1.00 87.75 105 ARG A O 1
ATOM 802 N N . SER A 1 106 ? 7.804 -11.146 -13.262 1.00 84.44 106 SER A N 1
ATOM 803 C CA . SER A 1 106 ? 7.296 -11.797 -14.469 1.00 84.44 106 SER A CA 1
ATOM 804 C C . SER A 1 106 ? 8.173 -11.472 -15.688 1.00 84.44 106 SER A C 1
ATOM 806 O O . SER A 1 106 ? 8.993 -10.543 -15.686 1.00 84.44 106 SER A O 1
ATOM 808 N N . ALA A 1 107 ? 8.039 -12.289 -16.732 1.00 79.50 107 ALA A N 1
ATOM 809 C CA . ALA A 1 107 ? 8.844 -12.209 -17.944 1.00 79.50 107 ALA A CA 1
ATOM 810 C C . ALA A 1 107 ? 8.373 -11.078 -18.873 1.00 79.50 107 ALA A C 1
ATOM 812 O O . ALA A 1 107 ? 7.663 -11.364 -19.817 1.00 79.50 107 ALA A O 1
ATOM 813 N N . ASP A 1 108 ? 8.753 -9.825 -18.587 1.00 78.38 108 ASP A N 1
ATOM 814 C CA . ASP A 1 108 ? 8.420 -8.595 -19.368 1.00 78.38 108 ASP A CA 1
ATOM 815 C C . ASP A 1 108 ? 8.524 -7.299 -18.529 1.00 78.38 108 ASP A C 1
ATOM 817 O O . ASP A 1 108 ? 7.964 -6.266 -18.885 1.00 78.38 108 ASP A O 1
ATOM 821 N N . ARG A 1 109 ? 9.266 -7.309 -17.409 1.00 74.62 109 ARG A N 1
ATOM 822 C CA . ARG A 1 109 ? 9.244 -6.246 -16.374 1.00 74.62 109 ARG A CA 1
ATOM 823 C C . ARG A 1 109 ? 7.953 -6.198 -15.548 1.00 74.62 109 ARG A C 1
ATOM 825 O O . ARG A 1 109 ? 7.891 -5.368 -14.642 1.00 74.62 109 ARG A O 1
ATOM 832 N N . GLY A 1 110 ? 6.986 -7.085 -15.781 1.00 84.25 110 GLY A N 1
ATOM 833 C CA . GLY A 1 110 ? 5.878 -7.302 -14.861 1.00 84.25 110 GLY A CA 1
ATOM 834 C C . GLY A 1 110 ? 6.349 -7.833 -13.505 1.00 84.25 110 GLY A C 1
ATOM 835 O O . GLY A 1 110 ? 7.451 -8.371 -13.359 1.00 84.25 110 GLY A O 1
ATOM 836 N N . ALA A 1 111 ? 5.506 -7.678 -12.494 1.00 87.94 111 ALA A N 1
ATOM 837 C CA . ALA A 1 111 ? 5.689 -8.248 -11.174 1.00 87.94 111 ALA A CA 1
ATOM 838 C C . ALA A 1 111 ? 4.336 -8.586 -10.550 1.00 87.94 111 ALA A C 1
ATOM 840 O O . ALA A 1 111 ? 3.379 -7.817 -10.630 1.00 87.94 111 ALA A O 1
ATOM 841 N N . THR A 1 112 ? 4.285 -9.737 -9.889 1.00 89.88 112 THR A N 1
ATOM 842 C CA . THR A 1 112 ? 3.193 -10.112 -8.996 1.00 89.88 112 THR A CA 1
ATOM 843 C C . THR A 1 112 ? 3.655 -9.907 -7.565 1.00 89.88 112 THR A C 1
ATOM 845 O O . THR A 1 112 ? 4.679 -10.452 -7.154 1.00 89.88 112 THR A O 1
ATOM 848 N N . ILE A 1 113 ? 2.887 -9.144 -6.799 1.00 90.75 113 ILE A N 1
ATOM 849 C CA . ILE A 1 113 ? 3.129 -8.914 -5.381 1.00 90.75 113 ILE A CA 1
ATOM 850 C C . ILE A 1 113 ? 2.040 -9.649 -4.609 1.00 90.75 113 ILE A C 1
ATOM 852 O O . ILE A 1 113 ? 0.856 -9.438 -4.857 1.00 90.75 113 ILE A O 1
ATOM 856 N N . THR A 1 114 ? 2.435 -10.521 -3.690 1.00 92.88 114 THR A N 1
ATOM 857 C CA . THR A 1 114 ? 1.532 -11.233 -2.783 1.00 92.88 114 THR A CA 1
ATOM 858 C C . THR A 1 114 ? 1.787 -10.758 -1.358 1.00 92.88 114 THR A C 1
ATOM 860 O O . THR A 1 114 ? 2.911 -10.842 -0.868 1.00 92.88 114 THR A O 1
ATOM 863 N N . ILE A 1 115 ? 0.742 -10.252 -0.712 1.00 92.94 115 ILE A N 1
ATOM 864 C CA . ILE A 1 115 ? 0.729 -9.748 0.662 1.00 92.94 115 ILE A CA 1
ATOM 865 C C . ILE A 1 115 ? -0.022 -10.766 1.522 1.00 92.94 115 ILE A C 1
ATOM 867 O O . ILE A 1 115 ? -1.175 -11.095 1.220 1.00 92.94 115 ILE A O 1
ATOM 871 N N . ASP A 1 116 ? 0.648 -11.276 2.558 1.00 93.25 116 ASP A N 1
ATOM 872 C CA . ASP A 1 116 ? 0.104 -12.197 3.566 1.00 93.25 116 ASP A CA 1
ATOM 873 C C . ASP A 1 116 ? -0.689 -13.375 2.960 1.00 93.25 116 ASP A C 1
ATOM 875 O O . ASP A 1 116 ? -1.776 -13.710 3.428 1.00 93.25 116 ASP A O 1
ATOM 879 N N . ASP A 1 117 ? -0.190 -13.943 1.848 1.00 91.50 117 ASP A N 1
ATOM 880 C CA . ASP A 1 117 ? -0.798 -15.003 1.002 1.00 91.50 117 ASP A CA 1
ATOM 881 C C . ASP A 1 117 ? -2.184 -14.737 0.416 1.00 91.50 117 ASP A C 1
ATOM 883 O O . ASP A 1 117 ? -2.674 -15.482 -0.434 1.00 91.50 117 ASP A O 1
ATOM 887 N N . ASN A 1 118 ? -2.828 -13.670 0.851 1.00 89.12 118 ASN A N 1
ATOM 888 C CA . ASN A 1 118 ? -4.253 -13.489 0.692 1.00 89.12 118 ASN A CA 1
ATOM 889 C C . ASN A 1 118 ? -4.571 -12.362 -0.276 1.00 89.12 118 ASN A C 1
ATOM 891 O O . ASN A 1 118 ? -5.654 -12.357 -0.862 1.00 89.12 118 ASN A O 1
ATOM 895 N N . TYR A 1 119 ? -3.665 -11.410 -0.458 1.00 87.25 119 TYR A N 1
ATOM 896 C CA . TYR A 1 119 ? -3.897 -10.260 -1.308 1.00 87.25 119 TYR A CA 1
ATOM 897 C C . TYR A 1 119 ? -2.841 -10.178 -2.398 1.00 87.25 119 TYR A C 1
ATOM 899 O O . TYR A 1 119 ? -1.655 -10.373 -2.147 1.00 87.25 119 TYR A O 1
ATOM 907 N N . LYS A 1 120 ? -3.281 -9.919 -3.628 1.00 89.75 120 LYS A N 1
ATOM 908 C CA . LYS A 1 120 ? -2.408 -9.883 -4.800 1.00 89.75 120 LYS A CA 1
ATOM 909 C C . LYS A 1 120 ? -2.519 -8.553 -5.503 1.00 89.75 120 LYS A C 1
ATOM 911 O O . LYS A 1 120 ? -3.623 -8.054 -5.702 1.00 89.75 120 LYS A O 1
ATOM 916 N N . LEU A 1 121 ? -1.376 -8.048 -5.923 1.00 88.25 121 LEU A N 1
ATOM 917 C CA . LEU A 1 121 ? -1.248 -6.875 -6.759 1.00 88.25 121 LEU A CA 1
ATOM 918 C C . LEU A 1 121 ? -0.431 -7.222 -8.000 1.00 88.25 121 LEU A C 1
ATOM 920 O O . LEU A 1 121 ? 0.471 -8.06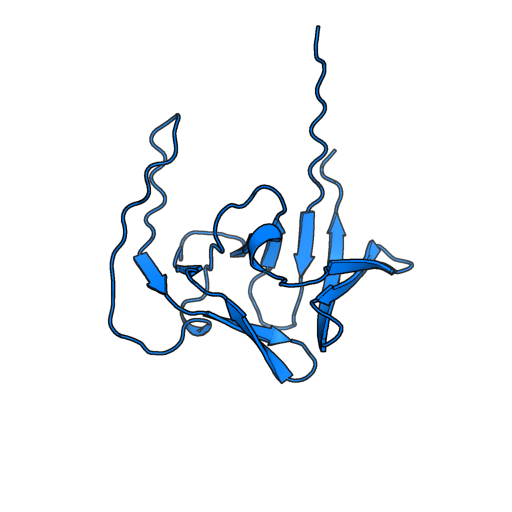4 -7.951 1.00 88.25 121 LEU A O 1
ATOM 924 N N . LEU A 1 122 ? -0.753 -6.552 -9.101 1.00 85.25 122 LEU A N 1
ATOM 925 C CA . LEU A 1 122 ? 0.007 -6.607 -10.342 1.00 85.25 122 LEU A CA 1
ATOM 926 C C . LEU A 1 122 ? 0.684 -5.260 -10.549 1.00 85.25 122 LEU A C 1
ATOM 928 O O . LEU A 1 122 ? 0.071 -4.207 -10.376 1.00 85.25 122 LEU A O 1
ATOM 932 N N . GLY A 1 123 ? 1.954 -5.292 -10.917 1.00 82.00 123 GLY A N 1
ATOM 933 C CA . GLY A 1 123 ? 2.717 -4.085 -11.165 1.00 82.00 123 GLY A CA 1
ATOM 934 C C . GLY A 1 123 ? 3.865 -4.323 -12.123 1.00 82.00 123 GLY A C 1
ATOM 935 O O . GLY A 1 123 ? 3.995 -5.384 -12.729 1.00 82.00 123 GLY A O 1
ATOM 936 N N . SER A 1 124 ? 4.713 -3.315 -12.245 1.00 82.44 124 SER A N 1
ATOM 937 C CA . SER A 1 124 ? 5.953 -3.371 -13.002 1.00 82.44 124 SER A CA 1
ATOM 938 C C . SER A 1 124 ? 7.133 -2.977 -12.121 1.00 82.44 124 SER A C 1
ATOM 940 O O . SER A 1 124 ? 7.015 -2.141 -11.223 1.00 82.44 124 SER A O 1
ATOM 942 N N . MET A 1 125 ? 8.280 -3.603 -12.369 1.00 77.00 125 MET A N 1
ATOM 943 C CA . MET A 1 125 ? 9.542 -3.272 -11.713 1.00 77.00 125 MET A CA 1
ATOM 944 C C . MET A 1 125 ? 10.310 -2.265 -12.557 1.00 77.00 125 MET A C 1
ATOM 946 O O . MET A 1 125 ? 10.669 -2.555 -13.704 1.00 77.00 125 MET A O 1
ATOM 950 N N . LYS A 1 126 ? 10.616 -1.106 -11.971 1.00 74.75 126 LYS A N 1
ATOM 951 C CA . LYS A 1 126 ? 11.489 -0.107 -12.583 1.00 74.75 126 LYS A CA 1
ATOM 952 C C . LYS A 1 126 ? 12.725 0.081 -11.711 1.00 74.75 126 LYS A C 1
ATOM 954 O O . LYS A 1 126 ? 12.613 0.297 -10.510 1.00 74.75 126 LYS A O 1
ATOM 959 N N . ASN A 1 127 ? 13.896 -0.021 -12.332 1.00 66.94 127 ASN A N 1
ATOM 960 C CA . ASN A 1 127 ? 15.152 0.321 -11.683 1.00 66.94 127 ASN A CA 1
ATOM 961 C C . ASN A 1 127 ? 15.491 1.779 -12.014 1.00 66.94 127 ASN A C 1
ATOM 963 O O . ASN A 1 127 ? 15.417 2.161 -13.187 1.00 66.94 127 ASN A O 1
ATOM 967 N N . ASN A 1 128 ? 15.797 2.574 -10.994 1.00 57.12 128 ASN A N 1
ATOM 968 C CA . ASN A 1 128 ? 16.220 3.960 -11.144 1.00 57.12 128 ASN A CA 1
ATOM 969 C C . ASN A 1 128 ? 17.753 3.967 -11.044 1.00 57.12 128 ASN A C 1
ATOM 971 O O . ASN A 1 128 ? 18.299 4.054 -9.950 1.00 57.12 128 ASN A O 1
ATOM 975 N N . PHE A 1 129 ? 18.417 3.771 -12.186 1.00 41.44 129 PHE A N 1
ATOM 976 C CA . PHE A 1 129 ? 19.864 3.948 -12.329 1.00 41.44 129 PHE A CA 1
ATOM 977 C C . PHE A 1 129 ? 20.183 5.374 -12.770 1.00 41.44 129 PHE A C 1
ATOM 979 O O . PHE A 1 129 ? 19.387 5.911 -13.580 1.00 41.44 129 PHE A O 1
#